Protein AF-A0A8E2DND2-F1 (afdb_monomer)

Sequence (59 aa):
KQDEREISRMAGQIWQTMTKDQRTVYHVLQDILKERHAKEFPEYKYSPVHNKCALTKSK

Organism: NCBI:txid1052685

Solvent-accessible surface area (backbone atoms only — not comparable to full-atom values): 3853 Å² total; per-residue (Å²): 127,71,60,65,60,53,52,54,50,49,53,53,53,52,59,70,71,52,52,70,75,67,48,45,59,55,50,55,54,48,51,55,49,49,55,49,46,47,69,78,37,76,84,70,69,96,72,82,81,84,76,75,87,72,83,80,87,81,128

InterPro domains:
  IPR009071 High mobility group box domain [PF00505] (5-45)
  IPR009071 High mobility group box domain [PS50118] (1-45)
  IPR036910 High mobility group box domain superfamily [G3DSA:1.10.30.10] (1-55)
  IPR036910 Hig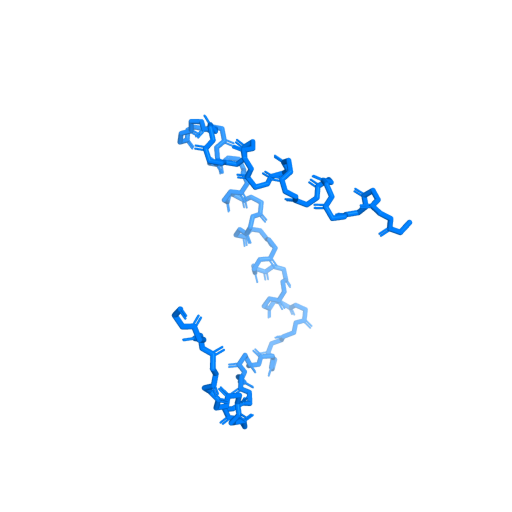h mobility group box domain superfamily [SSF47095] (4-55)

Mean predicted aligned error: 8.75 Å

Foldseek 3Di:
DVVVVVVVVVVVVVVVPDDPVVCVVVVVVVVVVVVVCCVVCVPDDDDDDPPDPDDDPDD

Radius of gyration: 17.25 Å; Cα contacts (8 Å, |Δi|>4): 4; chains: 1; bounding box: 43×25×33 Å

pLDDT: mean 84.64, std 15.18, range [46.78, 96.75]

Structure (mmCIF, N/CA/C/O backbone):
data_AF-A0A8E2DND2-F1
#
_entry.id   AF-A0A8E2DND2-F1
#
loop_
_atom_site.group_PDB
_atom_site.id
_atom_site.type_symbol
_atom_site.label_atom_id
_atom_site.label_alt_id
_atom_site.label_comp_id
_atom_site.label_asym_id
_atom_site.label_entity_id
_atom_site.label_seq_id
_atom_site.pdbx_PDB_ins_code
_atom_site.Cartn_x
_atom_site.Cartn_y
_atom_site.Cartn_z
_atom_site.occupancy
_atom_site.B_iso_or_equiv
_atom_site.auth_seq_id
_atom_site.auth_comp_id
_atom_site.auth_asym_id
_atom_site.auth_atom_id
_atom_site.pdbx_PDB_model_num
ATOM 1 N N . LYS A 1 1 ? -15.963 -20.367 4.574 1.00 57.91 1 LYS A N 1
ATOM 2 C CA . LYS A 1 1 ? -16.250 -19.411 3.463 1.00 57.91 1 LYS A CA 1
ATOM 3 C C . LYS A 1 1 ? -16.920 -18.115 3.937 1.00 57.91 1 LYS A C 1
ATOM 5 O O . LYS A 1 1 ? -16.899 -17.142 3.191 1.00 57.91 1 LYS A O 1
ATOM 10 N N . GLN A 1 2 ? -17.512 -18.066 5.138 1.00 61.09 2 GLN A N 1
ATOM 11 C CA . GLN A 1 2 ? -17.988 -16.810 5.741 1.00 61.09 2 GLN A CA 1
ATOM 12 C C . GLN A 1 2 ? -16.809 -16.004 6.330 1.00 61.09 2 GLN A C 1
ATOM 14 O O . GLN A 1 2 ? -16.741 -14.788 6.184 1.00 61.09 2 GLN A O 1
ATOM 19 N N . ASP A 1 3 ? -15.834 -16.716 6.893 1.00 70.44 3 ASP A N 1
ATOM 20 C CA . ASP A 1 3 ? -14.748 -16.201 7.739 1.00 70.44 3 ASP A CA 1
ATOM 21 C C . ASP A 1 3 ? -13.719 -15.362 6.964 1.00 70.44 3 ASP A C 1
ATOM 23 O O . ASP A 1 3 ? -13.201 -14.363 7.455 1.00 70.44 3 ASP A O 1
ATOM 27 N N . GLU A 1 4 ? -13.467 -15.702 5.697 1.00 75.31 4 GLU A N 1
ATOM 28 C CA . GLU A 1 4 ? -12.499 -15.008 4.829 1.00 75.31 4 GLU A CA 1
ATOM 29 C C . GLU A 1 4 ? -12.901 -13.547 4.568 1.00 75.31 4 GLU A C 1
ATOM 31 O O . GLU A 1 4 ? -12.050 -12.661 4.426 1.00 75.31 4 GLU A O 1
ATOM 36 N N . ARG A 1 5 ? -14.214 -13.279 4.539 1.00 79.56 5 ARG A N 1
ATOM 37 C CA . ARG A 1 5 ? -14.760 -11.926 4.368 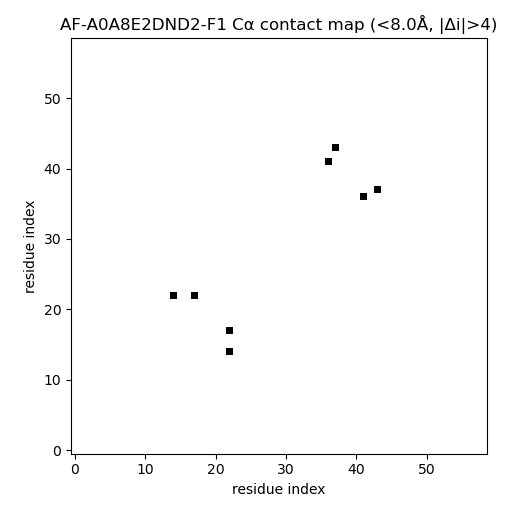1.00 79.56 5 ARG A CA 1
ATOM 38 C C . ARG A 1 5 ? -14.531 -11.085 5.616 1.00 79.56 5 ARG A C 1
ATOM 40 O O . ARG A 1 5 ? -14.204 -9.903 5.514 1.00 79.56 5 ARG A O 1
ATOM 47 N N . GLU A 1 6 ? -14.679 -11.698 6.783 1.00 88.00 6 GLU A N 1
ATOM 48 C CA . GLU A 1 6 ? -14.486 -11.038 8.069 1.00 88.00 6 GLU A CA 1
ATOM 49 C C . GLU A 1 6 ? -13.006 -10.755 8.326 1.00 88.00 6 GLU A C 1
ATOM 51 O O . GLU A 1 6 ? -12.663 -9.634 8.696 1.00 88.00 6 GLU A O 1
ATOM 56 N N . ILE A 1 7 ? -12.123 -11.711 8.022 1.00 88.75 7 ILE A N 1
ATOM 57 C CA . ILE A 1 7 ? -10.664 -11.548 8.114 1.00 88.75 7 ILE A CA 1
ATOM 58 C C . ILE A 1 7 ? -10.189 -10.402 7.222 1.00 88.75 7 ILE A C 1
ATOM 60 O O . ILE A 1 7 ? -9.456 -9.524 7.675 1.00 88.75 7 ILE A O 1
ATOM 64 N N . SER A 1 8 ? -10.653 -10.357 5.972 1.00 89.56 8 SER A N 1
ATOM 65 C CA . SER A 1 8 ? -10.293 -9.279 5.043 1.00 89.56 8 SER A CA 1
ATOM 66 C C . SER A 1 8 ? -10.759 -7.911 5.552 1.00 89.56 8 SER A C 1
ATOM 68 O O . SER A 1 8 ? -10.028 -6.923 5.460 1.00 89.56 8 SER A O 1
ATOM 70 N N . ARG A 1 9 ? -11.962 -7.846 6.144 1.00 91.31 9 ARG A N 1
ATOM 71 C CA . ARG A 1 9 ? -12.484 -6.617 6.756 1.00 91.31 9 ARG A CA 1
ATOM 72 C C . ARG A 1 9 ? -11.635 -6.183 7.949 1.00 91.31 9 ARG A C 1
ATOM 74 O O . ARG A 1 9 ? -11.266 -5.013 8.032 1.00 91.31 9 ARG A O 1
ATOM 81 N N . MET A 1 10 ? -11.306 -7.119 8.838 1.00 93.38 10 MET A N 1
ATOM 82 C CA . MET A 1 10 ? -10.472 -6.871 10.015 1.00 93.38 10 MET A CA 1
ATOM 83 C C . MET A 1 10 ? -9.075 -6.382 9.620 1.00 93.38 10 MET A C 1
ATOM 85 O O . MET A 1 10 ? -8.611 -5.382 10.160 1.00 93.38 10 MET A O 1
ATOM 89 N N . ALA A 1 11 ? -8.440 -7.005 8.625 1.00 92.44 11 ALA A N 1
ATOM 90 C CA . ALA A 1 11 ? -7.141 -6.572 8.112 1.00 92.44 11 ALA A CA 1
ATOM 91 C C . ALA A 1 11 ? -7.173 -5.116 7.613 1.00 92.44 11 ALA A C 1
ATOM 93 O O . ALA A 1 11 ? -6.277 -4.330 7.921 1.00 92.44 11 ALA A O 1
ATOM 94 N N . GLY A 1 12 ? -8.239 -4.727 6.905 1.00 92.69 12 GLY A N 1
ATOM 95 C CA . GLY A 1 12 ? -8.435 -3.346 6.462 1.00 92.69 12 GLY A CA 1
ATOM 96 C C . GLY A 1 12 ? -8.587 -2.354 7.620 1.00 92.69 12 GLY A C 1
ATOM 97 O O . GLY A 1 12 ? -8.000 -1.272 7.581 1.00 92.69 12 GLY A O 1
ATOM 98 N N . GLN A 1 13 ? -9.329 -2.725 8.668 1.00 95.25 13 GLN A N 1
ATOM 99 C CA . GLN A 1 13 ? -9.483 -1.895 9.869 1.00 95.25 13 GLN A CA 1
ATOM 100 C C . GLN A 1 13 ? -8.150 -1.723 10.602 1.00 95.25 13 GLN A C 1
ATOM 102 O O . GLN A 1 13 ? -7.767 -0.599 10.921 1.00 95.25 13 GLN A O 1
ATOM 107 N N . ILE A 1 14 ? -7.409 -2.817 10.792 1.00 94.31 14 ILE A N 1
ATOM 108 C CA . ILE A 1 14 ? -6.084 -2.795 11.418 1.00 94.31 14 ILE A CA 1
ATOM 109 C C . ILE A 1 14 ? -5.162 -1.864 10.633 1.00 94.31 14 ILE A C 1
ATOM 111 O O . ILE A 1 14 ? -4.591 -0.941 11.214 1.00 94.31 14 ILE A O 1
ATOM 115 N N . TRP A 1 15 ? -5.098 -2.018 9.306 1.00 94.38 15 TRP A N 1
ATOM 116 C CA . TRP A 1 15 ? -4.279 -1.158 8.455 1.00 94.38 15 TRP A CA 1
ATOM 117 C C . TRP A 1 15 ? -4.597 0.325 8.656 1.00 94.38 15 TRP A C 1
ATOM 119 O O . TRP A 1 15 ? -3.679 1.124 8.843 1.00 94.38 15 TRP A O 1
ATOM 129 N N . GLN A 1 16 ? -5.881 0.698 8.686 1.00 93.12 16 GLN A N 1
ATOM 130 C CA . GLN A 1 16 ? -6.314 2.081 8.910 1.00 93.12 16 GLN A CA 1
ATOM 131 C C . GLN A 1 16 ? -5.880 2.628 10.273 1.00 93.12 16 GLN A C 1
ATOM 133 O O . GLN A 1 16 ? -5.506 3.797 10.350 1.00 93.12 16 GLN A O 1
ATOM 138 N N . THR A 1 17 ? -5.872 1.792 11.311 1.00 94.69 17 THR A N 1
ATOM 139 C CA . THR A 1 17 ? -5.467 2.188 12.670 1.00 94.69 17 THR A CA 1
ATOM 140 C C . THR A 1 17 ? -3.954 2.242 12.895 1.00 94.69 17 THR A C 1
ATOM 142 O O . THR A 1 17 ? -3.511 2.911 13.826 1.00 94.69 17 THR A O 1
ATOM 145 N N . MET A 1 18 ? -3.146 1.584 12.057 1.00 94.06 18 MET A N 1
ATOM 146 C CA . MET A 1 18 ? -1.684 1.590 12.200 1.00 94.06 18 MET A CA 1
ATOM 147 C C . MET A 1 18 ? -1.083 2.983 11.995 1.00 94.06 18 MET A C 1
ATOM 149 O O . MET A 1 18 ? -1.479 3.726 11.090 1.00 94.06 18 MET A O 1
ATOM 153 N N . THR A 1 19 ? -0.069 3.308 12.800 1.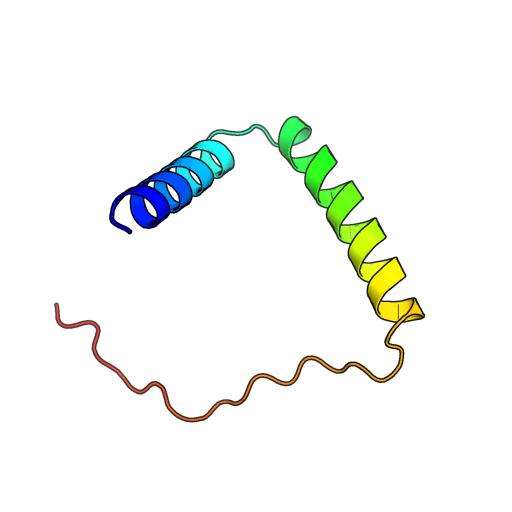00 93.69 19 THR A N 1
ATOM 154 C CA . THR A 1 19 ? 0.690 4.557 12.673 1.00 93.69 19 THR A CA 1
ATOM 155 C C . THR A 1 19 ? 1.595 4.535 11.442 1.00 93.69 19 THR A C 1
ATOM 157 O O . THR A 1 19 ? 1.891 3.481 10.874 1.00 93.69 19 THR A O 1
ATOM 160 N N . LYS A 1 20 ? 2.058 5.717 11.014 1.00 89.44 20 LYS A N 1
ATOM 161 C CA . LYS A 1 20 ? 2.946 5.843 9.848 1.00 89.44 20 LYS A CA 1
ATOM 162 C C . LYS A 1 20 ? 4.205 4.991 10.004 1.00 89.44 20 LYS A C 1
ATOM 164 O O . LYS A 1 20 ? 4.533 4.265 9.077 1.00 89.44 20 LYS A O 1
ATOM 169 N N . ASP A 1 21 ? 4.817 4.992 11.186 1.00 91.44 21 ASP A N 1
ATOM 170 C CA . ASP A 1 21 ? 6.044 4.230 11.456 1.00 91.44 21 ASP A CA 1
ATOM 171 C C . ASP A 1 21 ? 5.839 2.719 11.322 1.00 91.44 21 ASP A C 1
ATOM 173 O O . ASP A 1 21 ? 6.666 2.019 10.740 1.00 91.44 21 ASP A O 1
ATOM 177 N N . GLN A 1 22 ? 4.695 2.213 11.786 1.00 91.88 22 GLN A N 1
ATOM 178 C CA . GLN A 1 22 ? 4.351 0.801 11.636 1.00 91.88 22 GLN A CA 1
ATOM 179 C C . GLN A 1 22 ? 4.102 0.426 10.170 1.00 91.88 22 GLN A C 1
ATOM 181 O O . GLN A 1 22 ? 4.442 -0.678 9.748 1.00 91.88 22 GLN A O 1
ATOM 186 N N . ARG A 1 23 ? 3.537 1.341 9.371 1.00 92.88 23 ARG A N 1
ATOM 187 C CA . ARG A 1 23 ? 3.344 1.132 7.927 1.00 92.88 23 ARG A CA 1
ATOM 188 C C . ARG A 1 23 ? 4.652 1.205 7.142 1.00 92.88 23 ARG A C 1
ATOM 190 O O . ARG A 1 23 ? 4.770 0.516 6.131 1.00 92.88 23 ARG A O 1
ATOM 197 N N . THR A 1 24 ? 5.637 1.975 7.605 1.00 93.88 24 THR A N 1
ATOM 198 C CA . THR A 1 24 ? 6.949 2.114 6.951 1.00 93.88 24 THR A CA 1
ATOM 199 C C . THR A 1 24 ? 7.618 0.763 6.717 1.00 93.88 24 THR A C 1
ATOM 201 O O . THR A 1 24 ? 8.148 0.532 5.634 1.00 93.88 24 THR A O 1
ATOM 204 N N . VAL A 1 25 ? 7.519 -0.169 7.672 1.00 94.94 25 VAL A N 1
ATOM 205 C CA . VAL A 1 25 ? 8.076 -1.526 7.527 1.00 94.94 25 VAL A CA 1
ATOM 206 C C . VAL A 1 25 ? 7.501 -2.237 6.294 1.00 94.94 25 VAL A C 1
ATOM 208 O O . VAL A 1 25 ? 8.243 -2.825 5.511 1.00 94.94 25 VAL A O 1
ATOM 211 N N . TYR A 1 26 ? 6.191 -2.130 6.066 1.00 95.00 26 TYR A N 1
ATOM 212 C CA . TYR A 1 26 ? 5.531 -2.742 4.909 1.00 95.00 26 TYR A CA 1
ATOM 213 C C . TYR A 1 26 ? 5.855 -2.027 3.598 1.00 95.00 26 TYR A C 1
ATOM 215 O O . TYR A 1 26 ? 5.937 -2.681 2.563 1.00 95.00 26 TYR A O 1
ATOM 223 N N . HIS A 1 27 ? 6.080 -0.713 3.629 1.00 94.94 27 HIS A N 1
ATOM 224 C CA . HIS A 1 27 ? 6.540 0.027 2.453 1.00 94.94 27 HIS A CA 1
ATOM 225 C C . HIS A 1 27 ? 7.948 -0.396 2.025 1.00 94.94 27 HIS A C 1
ATOM 227 O O . HIS A 1 27 ? 8.164 -0.653 0.845 1.00 94.94 27 HIS A O 1
ATOM 233 N N . VAL A 1 28 ? 8.869 -0.588 2.973 1.00 96.38 28 VAL A N 1
ATOM 234 C CA . VAL A 1 28 ? 10.206 -1.123 2.669 1.00 96.38 28 VAL A CA 1
ATOM 235 C C . VAL A 1 28 ? 10.103 -2.517 2.043 1.00 96.38 28 VAL A C 1
ATOM 237 O O . VAL A 1 28 ? 10.719 -2.782 1.012 1.00 96.38 28 VAL A O 1
ATOM 240 N N . LEU A 1 29 ? 9.274 -3.400 2.611 1.00 95.75 29 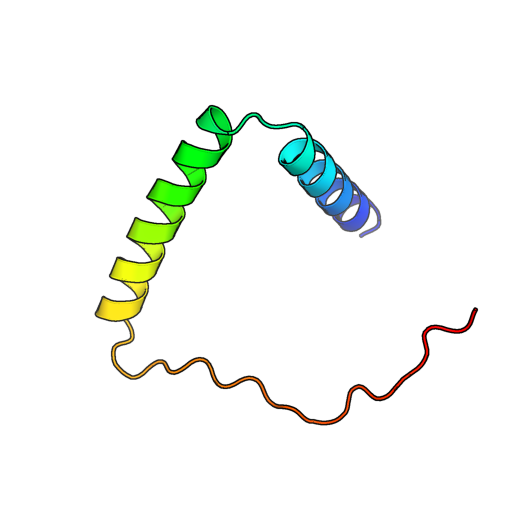LEU A N 1
ATOM 241 C CA . LEU A 1 29 ? 9.027 -4.727 2.033 1.00 95.75 29 LEU A CA 1
ATOM 242 C C . LEU A 1 29 ? 8.408 -4.647 0.630 1.00 95.75 29 LEU A C 1
ATOM 244 O O . LEU A 1 29 ? 8.771 -5.425 -0.253 1.00 95.75 29 LEU A O 1
ATOM 248 N N . GLN A 1 30 ? 7.495 -3.700 0.410 1.00 95.88 30 GLN A N 1
ATOM 249 C CA . GLN A 1 30 ? 6.887 -3.453 -0.893 1.00 95.88 30 GLN A CA 1
ATOM 250 C C . GLN A 1 30 ? 7.942 -3.050 -1.929 1.00 95.88 30 GLN A C 1
ATOM 252 O O . GLN A 1 30 ? 7.883 -3.533 -3.059 1.00 95.88 30 GLN A O 1
ATOM 257 N N . ASP A 1 31 ? 8.892 -2.188 -1.576 1.00 96.50 31 ASP A N 1
ATOM 258 C CA . ASP A 1 31 ? 9.925 -1.747 -2.513 1.00 96.50 31 ASP A CA 1
ATOM 259 C C . ASP A 1 31 ? 10.898 -2.879 -2.860 1.00 96.50 31 ASP A C 1
ATOM 261 O O . ASP A 1 31 ? 11.146 -3.108 -4.043 1.00 96.50 31 ASP A O 1
ATOM 265 N N . ILE A 1 32 ? 11.305 -3.695 -1.881 1.00 96.50 32 ILE A N 1
ATOM 266 C CA . ILE A 1 32 ? 12.101 -4.911 -2.132 1.00 96.50 32 ILE A CA 1
ATOM 267 C C . ILE A 1 32 ? 11.374 -5.848 -3.110 1.00 96.50 32 ILE A C 1
ATOM 269 O O . ILE A 1 32 ? 11.976 -6.382 -4.044 1.00 96.50 32 ILE A O 1
ATOM 273 N N . LEU A 1 33 ? 10.066 -6.047 -2.923 1.00 96.75 33 LEU A N 1
ATOM 274 C CA . LEU A 1 33 ? 9.261 -6.889 -3.809 1.00 96.75 33 LEU A CA 1
ATOM 275 C C . LEU A 1 33 ? 9.131 -6.301 -5.215 1.00 96.75 33 LEU A C 1
ATOM 277 O O . LEU A 1 33 ? 9.208 -7.056 -6.182 1.00 96.75 33 LEU A O 1
ATOM 281 N N . LYS A 1 34 ? 8.969 -4.979 -5.353 1.00 93.88 34 LYS A N 1
ATOM 282 C CA . LYS A 1 34 ? 8.957 -4.314 -6.665 1.00 93.88 34 LYS A CA 1
ATOM 283 C C . LYS A 1 34 ? 10.279 -4.514 -7.395 1.00 93.88 34 LYS A C 1
ATOM 285 O O . LYS A 1 34 ? 10.262 -4.867 -8.569 1.00 93.88 34 LYS A O 1
ATOM 290 N N . GLU A 1 35 ? 11.406 -4.308 -6.715 1.00 95.44 35 GLU A N 1
ATOM 291 C CA . GLU A 1 35 ? 12.733 -4.496 -7.306 1.00 95.44 35 GLU A CA 1
ATOM 292 C C . GLU A 1 35 ? 12.946 -5.942 -7.742 1.00 95.44 35 GLU A C 1
ATOM 294 O O . GLU A 1 35 ? 13.424 -6.204 -8.846 1.00 95.44 35 GLU A O 1
ATOM 299 N N . ARG A 1 36 ? 12.561 -6.891 -6.886 1.00 96.56 36 ARG A N 1
ATOM 300 C CA . ARG A 1 36 ? 12.635 -8.314 -7.199 1.00 96.56 36 ARG A CA 1
ATOM 301 C C . ARG A 1 36 ? 11.768 -8.655 -8.412 1.00 96.56 36 ARG A C 1
ATOM 303 O O . ARG A 1 36 ? 12.259 -9.277 -9.346 1.00 96.56 36 ARG A O 1
ATOM 310 N N . HIS A 1 37 ? 10.523 -8.187 -8.434 1.00 95.44 37 HIS A N 1
ATOM 311 C CA . HIS A 1 37 ? 9.600 -8.418 -9.538 1.00 95.44 37 HIS A CA 1
ATOM 312 C C . HIS A 1 37 ? 10.106 -7.808 -10.850 1.00 95.44 37 HIS A C 1
ATOM 314 O O . HIS A 1 37 ? 10.028 -8.457 -11.885 1.00 95.44 37 HIS A O 1
ATOM 320 N N . ALA A 1 38 ? 10.687 -6.607 -10.813 1.00 94.06 38 ALA A N 1
ATOM 321 C CA . ALA A 1 38 ? 11.279 -5.977 -11.990 1.00 94.06 38 ALA A CA 1
ATOM 322 C C . ALA A 1 38 ? 12.485 -6.763 -12.537 1.00 94.06 38 ALA A C 1
ATOM 324 O O . ALA A 1 38 ? 12.677 -6.824 -13.748 1.00 94.06 38 ALA A O 1
ATOM 325 N N . LYS A 1 39 ? 13.286 -7.384 -11.658 1.00 95.12 39 LYS A N 1
ATOM 326 C CA . LYS A 1 39 ? 14.404 -8.258 -12.055 1.00 95.12 39 LYS A CA 1
ATOM 327 C C . LYS A 1 39 ? 13.922 -9.592 -12.623 1.00 95.12 39 LYS A C 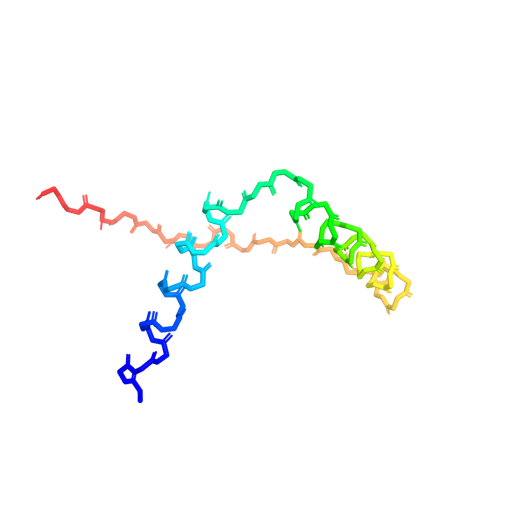1
ATOM 329 O O . LYS A 1 39 ? 14.472 -10.057 -13.614 1.00 95.12 39 LYS A O 1
ATOM 334 N N . GLU A 1 40 ? 12.931 -10.211 -11.983 1.00 96.38 40 GLU A N 1
ATOM 335 C CA . GLU A 1 40 ? 12.384 -11.511 -12.395 1.00 96.38 40 GLU A CA 1
ATOM 336 C C . GLU A 1 40 ? 11.527 -11.395 -13.668 1.00 96.38 40 GLU A C 1
ATOM 338 O O . GLU A 1 40 ? 11.514 -12.314 -14.483 1.00 96.38 40 GLU A O 1
ATOM 343 N N . PHE A 1 41 ? 10.850 -10.261 -13.870 1.00 93.62 41 PHE A N 1
ATOM 344 C CA . PHE A 1 41 ? 9.935 -10.027 -14.986 1.00 93.62 41 PHE A CA 1
ATOM 345 C C . PHE A 1 41 ? 10.217 -8.684 -15.680 1.00 93.62 41 PHE A C 1
ATOM 347 O O . PHE A 1 41 ? 9.411 -7.754 -15.592 1.00 93.62 41 PHE A O 1
ATOM 354 N N . PRO A 1 42 ? 11.336 -8.563 -16.413 1.00 91.44 42 PRO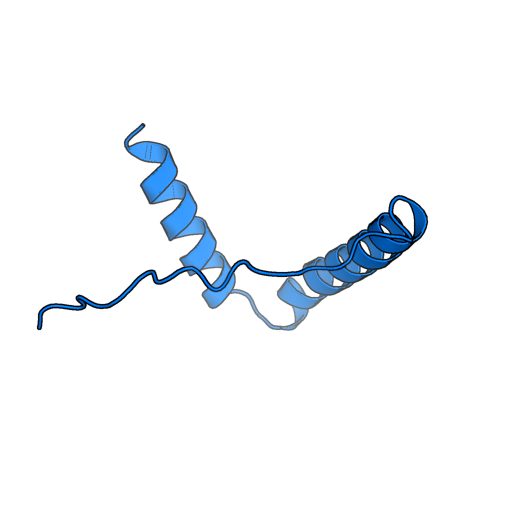 A N 1
ATOM 355 C CA . PRO A 1 42 ? 11.724 -7.307 -17.058 1.00 91.44 42 PRO A CA 1
ATOM 356 C C . PRO A 1 42 ? 10.740 -6.850 -18.148 1.00 91.44 42 PRO A C 1
ATOM 358 O O . PRO A 1 42 ? 10.619 -5.657 -18.411 1.00 91.44 42 PRO A O 1
ATOM 361 N N . GLU A 1 43 ? 10.005 -7.781 -18.763 1.00 94.00 43 GLU A N 1
ATOM 362 C CA . GLU A 1 43 ? 8.992 -7.480 -19.785 1.00 94.00 43 GLU A CA 1
ATOM 363 C C . GLU A 1 43 ? 7.584 -7.269 -19.202 1.00 94.00 43 GLU A C 1
ATOM 365 O O . GLU A 1 43 ? 6.639 -6.971 -19.939 1.00 94.00 43 GLU A O 1
ATOM 370 N N . TYR A 1 44 ? 7.406 -7.409 -17.882 1.00 91.31 44 TYR A N 1
ATOM 371 C CA . TYR A 1 44 ? 6.097 -7.234 -17.263 1.00 91.31 44 TYR A CA 1
ATOM 372 C C . TYR A 1 44 ? 5.666 -5.768 -17.305 1.00 91.31 44 TYR A C 1
ATOM 374 O O . TYR A 1 44 ? 6.226 -4.894 -16.643 1.00 91.31 44 TYR A O 1
ATOM 382 N N . LYS A 1 45 ? 4.600 -5.507 -18.062 1.00 89.75 45 LYS A N 1
ATOM 383 C CA . LYS A 1 45 ? 3.938 -4.208 -18.134 1.00 89.75 45 LYS A CA 1
ATOM 384 C C . LYS A 1 45 ? 2.517 -4.342 -17.612 1.00 89.75 45 LYS A C 1
ATOM 386 O O . LYS A 1 45 ? 1.674 -4.981 -18.238 1.00 89.75 45 LYS A O 1
ATOM 391 N N . TYR A 1 46 ? 2.233 -3.692 -16.486 1.00 89.69 46 TYR A N 1
ATOM 392 C CA . TYR A 1 46 ? 0.871 -3.600 -15.973 1.00 89.69 46 TYR A CA 1
ATOM 393 C C . TYR A 1 46 ? -0.022 -2.872 -16.991 1.00 89.69 46 TYR A C 1
ATOM 395 O O . TYR A 1 46 ? 0.138 -1.676 -17.232 1.00 89.69 46 TYR A O 1
ATOM 403 N N . SER A 1 47 ? -0.943 -3.612 -17.607 1.00 85.31 47 SER A N 1
ATOM 404 C CA . SER A 1 47 ? -1.866 -3.116 -18.630 1.00 85.31 47 SER A CA 1
ATOM 405 C C . SER A 1 47 ? -3.288 -3.551 -18.267 1.00 85.31 47 SER A C 1
ATOM 407 O O . SER A 1 47 ? -3.732 -4.623 -18.685 1.00 85.31 47 SER A O 1
ATOM 409 N N . PRO A 1 48 ? -4.000 -2.782 -17.424 1.00 85.56 48 PRO A N 1
ATOM 410 C CA . PRO A 1 48 ? -5.353 -3.132 -17.026 1.00 85.56 48 PRO A CA 1
ATOM 411 C C . PRO A 1 48 ? -6.282 -3.090 -18.242 1.00 85.56 48 PRO A C 1
ATOM 413 O O . PRO A 1 48 ? -6.298 -2.132 -19.019 1.00 85.56 48 PRO A O 1
ATOM 416 N N . VAL A 1 49 ? -7.075 -4.145 -18.406 1.00 82.81 49 VAL A N 1
ATOM 417 C CA . VAL A 1 49 ? -8.062 -4.235 -19.479 1.00 82.81 49 VAL A CA 1
ATOM 418 C C . VAL A 1 49 ? -9.250 -3.343 -19.112 1.00 82.81 49 VAL A C 1
ATOM 420 O O . VAL A 1 49 ? -10.022 -3.662 -18.213 1.00 82.81 49 VAL A O 1
ATOM 423 N N . HIS A 1 50 ? -9.428 -2.226 -19.819 1.00 69.38 50 HIS A N 1
ATOM 424 C CA . HIS A 1 50 ? -10.531 -1.275 -19.603 1.00 69.38 50 HIS A CA 1
ATOM 425 C C . HIS A 1 50 ? -11.879 -1.770 -20.171 1.00 69.38 50 HIS A C 1
ATOM 427 O O . HIS A 1 50 ? -12.712 -0.979 -20.620 1.00 69.38 50 HIS A O 1
ATOM 433 N N . ASN A 1 51 ? -12.127 -3.082 -20.165 1.00 61.25 51 ASN A N 1
ATOM 434 C CA . ASN A 1 51 ? -13.370 -3.644 -20.682 1.00 61.25 51 ASN A CA 1
ATOM 435 C C . ASN A 1 51 ? -14.488 -3.472 -19.643 1.00 61.25 51 ASN A C 1
ATOM 437 O O . ASN A 1 51 ? -14.731 -4.333 -18.809 1.00 61.25 51 ASN A O 1
ATOM 441 N N . LYS A 1 52 ? -15.135 -2.302 -19.709 1.00 58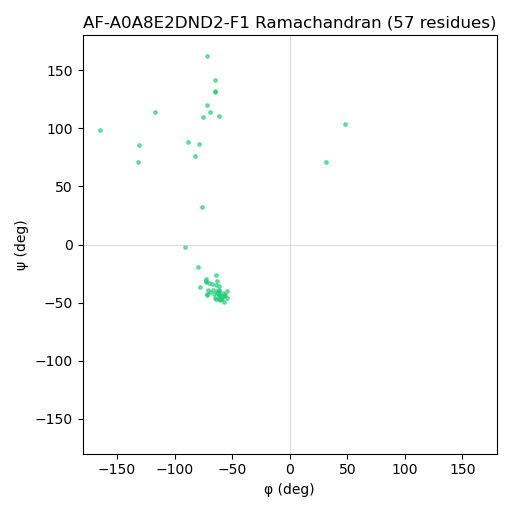.62 52 LYS A N 1
ATOM 442 C CA . LYS A 1 52 ? -16.523 -1.994 -19.322 1.00 58.62 52 LYS A CA 1
ATOM 443 C C . LYS A 1 52 ? -17.093 -2.807 -18.149 1.00 58.62 52 LYS A C 1
ATOM 445 O O . LYS A 1 52 ? -18.054 -3.550 -18.322 1.00 58.62 52 LYS A O 1
ATOM 450 N N . CYS A 1 53 ? -16.622 -2.559 -16.930 1.00 50.84 53 CYS A N 1
ATOM 451 C CA . CYS A 1 53 ? -17.509 -2.707 -15.774 1.00 50.84 53 CYS A CA 1
ATOM 452 C C . CYS A 1 53 ? -18.333 -1.414 -15.667 1.00 50.84 53 CYS A C 1
ATOM 454 O O . CYS A 1 53 ? -18.006 -0.495 -14.915 1.00 50.84 53 CYS A O 1
ATOM 456 N N . ALA A 1 54 ? -19.326 -1.278 -16.547 1.00 57.22 54 ALA A N 1
ATOM 457 C CA . ALA A 1 54 ? -20.265 -0.171 -16.502 1.00 57.22 54 ALA A CA 1
ATOM 458 C C . ALA A 1 54 ? -21.214 -0.357 -15.304 1.00 57.22 54 ALA A C 1
ATOM 460 O O . ALA A 1 54 ? -21.934 -1.342 -15.236 1.00 57.22 54 ALA A O 1
ATOM 461 N N . LEU A 1 55 ? -21.185 0.620 -14.392 1.00 58.91 55 LEU A N 1
ATOM 462 C CA . LEU A 1 55 ? -22.342 1.221 -13.716 1.00 58.91 55 LEU A CA 1
ATOM 463 C C . LEU A 1 55 ? -23.405 0.273 -13.117 1.00 58.91 55 LEU A C 1
ATOM 465 O O . LEU A 1 55 ? -24.309 -0.131 -13.827 1.00 58.91 55 LEU A O 1
ATOM 469 N N . THR A 1 56 ? -23.405 0.106 -11.787 1.00 50.94 56 THR A N 1
ATOM 470 C CA . THR A 1 56 ? -24.547 0.477 -10.913 1.00 50.94 56 THR A CA 1
ATOM 471 C C 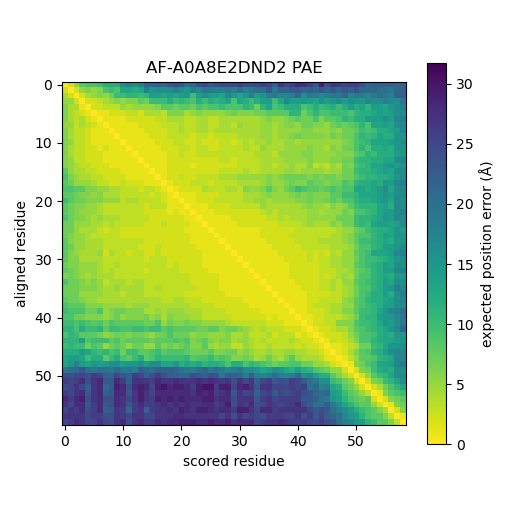. THR A 1 56 ? -24.091 0.517 -9.449 1.00 50.94 56 THR A C 1
ATOM 473 O O . THR A 1 56 ? -24.046 -0.505 -8.767 1.00 50.94 56 THR A O 1
ATOM 476 N N . LYS A 1 57 ? -23.788 1.708 -8.925 1.00 58.75 57 LYS A N 1
ATOM 477 C CA . LYS A 1 57 ? -24.042 1.981 -7.505 1.0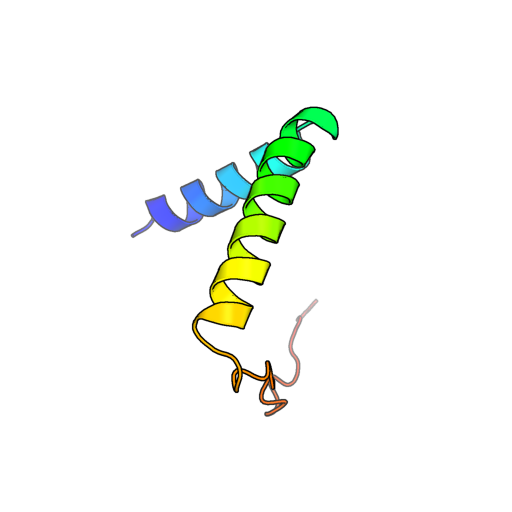0 58.75 57 LYS A CA 1
ATOM 478 C C . LYS A 1 57 ? -25.470 2.512 -7.448 1.00 58.75 57 LYS A C 1
ATOM 480 O O . LYS A 1 57 ? -25.675 3.707 -7.642 1.00 58.75 57 LYS A O 1
ATOM 485 N N . SER A 1 58 ? -26.447 1.618 -7.314 1.00 48.66 58 SER A N 1
ATOM 486 C CA . SER A 1 58 ? -27.812 2.040 -6.995 1.00 48.66 58 SER A CA 1
ATOM 487 C C . SER A 1 58 ? -27.801 2.667 -5.604 1.00 48.66 58 SER A C 1
ATOM 489 O O . SER A 1 58 ? -27.165 2.141 -4.688 1.00 48.66 58 SER A O 1
ATOM 491 N N . LYS A 1 59 ? -28.411 3.846 -5.534 1.00 46.78 59 LYS A N 1
ATOM 492 C CA . LYS A 1 59 ? -28.572 4.692 -4.355 1.00 46.78 59 LYS A CA 1
ATOM 493 C C . LYS A 1 59 ? -29.661 4.143 -3.442 1.00 46.78 59 LYS A C 1
ATOM 495 O O . LYS A 1 59 ? -30.607 3.538 -3.992 1.00 46.78 59 LYS A O 1
#

Secondary structure (DSSP, 8-state):
--HHHHHHHHHHHHHHHS-HHHHHHHHHHHHHHHHHHHHH-TT----------------